Protein AF-A0A957VP86-F1 (afdb_monomer_lite)

Sequence (97 aa):
LQAGEARLAIHPNCGTNLAVTALLTTASAFVAAGASRRVVDRIPLTFMLALPALVLSRPLGLRVQQYTTLADVGDRWVADVFPVGGGAFHAHRVVFD

Structure (mmCIF, N/CA/C/O backbone):
data_AF-A0A957VP86-F1
#
_entry.id   AF-A0A957VP86-F1
#
loop_
_atom_site.group_PDB
_atom_site.id
_atom_site.type_symbol
_atom_site.label_atom_id
_atom_site.label_alt_id
_atom_site.label_comp_id
_atom_site.label_asym_id
_atom_site.label_entity_id
_atom_site.label_seq_id
_atom_site.pdbx_PDB_ins_code
_atom_site.Cartn_x
_atom_site.Cartn_y
_atom_site.Cartn_z
_atom_site.occupancy
_atom_site.B_iso_or_equiv
_at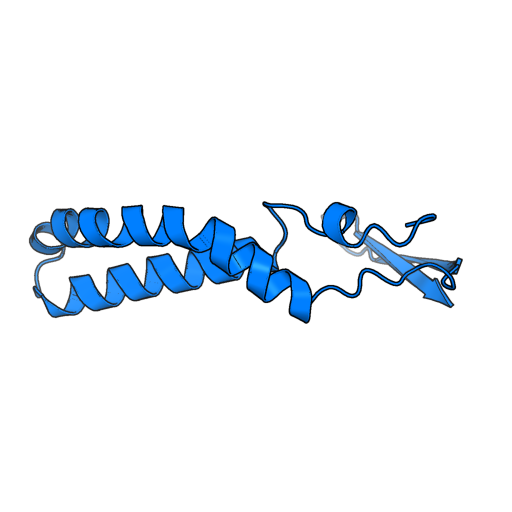om_site.auth_seq_id
_atom_site.auth_comp_id
_atom_site.auth_asym_id
_atom_site.auth_atom_id
_atom_site.pdbx_PDB_model_num
ATOM 1 N N . LEU A 1 1 ? 15.082 -11.359 -19.008 1.00 53.25 1 LEU A N 1
ATOM 2 C CA . LEU A 1 1 ? 14.335 -12.627 -18.837 1.00 53.25 1 LEU A CA 1
ATOM 3 C C . LEU A 1 1 ? 14.382 -13.372 -20.160 1.00 53.25 1 LEU A C 1
ATOM 5 O O . LEU A 1 1 ? 13.679 -12.984 -21.076 1.00 53.25 1 LEU A O 1
ATOM 9 N N . GLN A 1 2 ? 15.256 -14.368 -20.301 1.00 54.00 2 GLN A N 1
ATOM 10 C CA . GLN A 1 2 ? 15.562 -14.966 -21.613 1.00 54.00 2 GLN A CA 1
ATOM 11 C C . GLN A 1 2 ? 14.462 -15.901 -22.161 1.00 54.00 2 GLN A C 1
ATOM 13 O O . GLN A 1 2 ? 14.551 -16.317 -23.307 1.00 54.00 2 GLN A O 1
ATOM 18 N N . ALA A 1 3 ? 13.420 -16.209 -21.376 1.00 58.53 3 ALA A N 1
ATOM 19 C CA . ALA A 1 3 ? 12.369 -17.167 -21.746 1.00 58.53 3 ALA A CA 1
ATOM 20 C C . ALA A 1 3 ? 10.924 -16.640 -21.580 1.00 58.53 3 ALA A C 1
ATOM 22 O O . ALA A 1 3 ? 9.991 -17.428 -21.479 1.00 58.53 3 ALA A O 1
ATOM 23 N N . GLY A 1 4 ? 10.706 -15.319 -21.495 1.00 57.03 4 GLY A N 1
ATOM 24 C CA . GLY A 1 4 ? 9.348 -14.755 -21.353 1.00 57.03 4 GLY A CA 1
ATOM 25 C C . GLY A 1 4 ? 8.680 -14.991 -19.986 1.00 57.03 4 GLY A C 1
ATOM 26 O O . GLY A 1 4 ? 7.490 -14.732 -19.813 1.00 57.03 4 GLY A O 1
ATOM 27 N N . GLU A 1 5 ? 9.432 -15.454 -18.985 1.00 60.00 5 GLU A N 1
ATOM 28 C CA . GLU A 1 5 ? 8.923 -15.724 -17.639 1.00 60.00 5 GLU A CA 1
ATOM 29 C C . GLU A 1 5 ? 8.696 -14.441 -16.824 1.00 60.00 5 GLU A C 1
ATOM 31 O O . GLU A 1 5 ? 9.454 -14.093 -15.916 1.00 60.00 5 GLU A O 1
ATOM 36 N N . ALA A 1 6 ? 7.601 -13.739 -17.118 1.00 61.41 6 ALA A N 1
ATOM 37 C CA . ALA A 1 6 ? 7.217 -12.494 -16.451 1.00 61.41 6 ALA A CA 1
ATOM 38 C C . ALA A 1 6 ? 7.098 -12.608 -14.919 1.00 61.41 6 ALA A C 1
ATOM 40 O O . ALA A 1 6 ? 7.233 -11.618 -14.204 1.00 61.41 6 ALA A O 1
ATOM 41 N N . ARG A 1 7 ? 6.895 -13.822 -14.391 1.00 59.34 7 ARG A N 1
ATOM 42 C CA . ARG A 1 7 ? 6.777 -14.081 -12.951 1.00 59.34 7 ARG A CA 1
ATOM 43 C C . ARG A 1 7 ? 8.091 -13.884 -12.188 1.00 59.34 7 ARG A C 1
ATOM 45 O O . ARG A 1 7 ? 8.039 -13.567 -11.004 1.00 59.34 7 ARG A O 1
ATOM 52 N N . LEU A 1 8 ? 9.243 -14.011 -12.850 1.00 63.16 8 LEU A N 1
ATOM 53 C CA . LEU A 1 8 ? 10.563 -13.788 -12.243 1.00 63.16 8 LEU A CA 1
ATOM 54 C C . LEU A 1 8 ? 10.881 -12.297 -12.035 1.00 63.16 8 LEU A C 1
ATOM 56 O O . LEU A 1 8 ? 11.719 -11.969 -11.200 1.00 63.16 8 LEU A O 1
ATOM 60 N N . ALA A 1 9 ? 10.199 -11.389 -12.743 1.00 62.47 9 ALA A N 1
ATOM 61 C CA . ALA A 1 9 ? 10.332 -9.942 -12.533 1.00 62.47 9 ALA A CA 1
ATOM 62 C C . ALA A 1 9 ? 9.557 -9.431 -11.300 1.00 62.47 9 ALA A C 1
ATOM 64 O O . ALA A 1 9 ? 9.703 -8.272 -10.909 1.00 62.47 9 ALA A O 1
ATOM 65 N N . ILE A 1 10 ? 8.722 -10.272 -10.680 1.00 63.47 10 ILE A N 1
ATOM 66 C CA . ILE A 1 10 ? 7.820 -9.876 -9.597 1.00 63.47 10 ILE A CA 1
ATOM 67 C C . ILE A 1 10 ? 8.428 -10.298 -8.253 1.00 63.47 10 ILE A C 1
ATOM 69 O O . ILE A 1 10 ? 8.405 -11.470 -7.881 1.00 63.47 10 ILE A O 1
ATOM 73 N N . HIS A 1 11 ? 8.958 -9.329 -7.502 1.00 72.12 11 HIS A N 1
ATOM 74 C CA . HIS A 1 11 ? 9.568 -9.557 -6.187 1.00 72.12 11 HIS A CA 1
ATOM 75 C C . HIS A 1 11 ? 8.652 -9.084 -5.040 1.00 72.12 11 HIS A C 1
ATOM 77 O O . HIS A 1 11 ? 8.200 -7.936 -5.072 1.00 72.12 11 HIS A O 1
ATOM 83 N N . PRO A 1 12 ? 8.427 -9.888 -3.978 1.00 66.56 12 PRO A N 1
ATOM 84 C CA . PRO A 1 12 ? 7.481 -9.567 -2.902 1.00 66.56 12 PRO A CA 1
ATOM 85 C C . PRO A 1 12 ? 7.785 -8.257 -2.163 1.00 66.56 12 PRO A C 1
ATOM 87 O O . PRO A 1 12 ? 6.849 -7.577 -1.759 1.00 66.56 12 PRO A O 1
ATOM 90 N N . ASN A 1 13 ? 9.053 -7.846 -2.070 1.00 73.56 13 ASN A N 1
ATOM 91 C CA . ASN A 1 13 ? 9.461 -6.589 -1.423 1.00 73.56 13 ASN A CA 1
ATOM 92 C C . ASN A 1 13 ? 9.764 -5.445 -2.410 1.00 73.56 13 ASN A C 1
ATOM 94 O O . ASN A 1 13 ? 10.555 -4.558 -2.100 1.00 73.56 13 ASN A O 1
ATOM 98 N N . CYS A 1 14 ? 9.194 -5.455 -3.618 1.00 82.00 14 CYS A N 1
ATOM 99 C CA . CYS A 1 14 ? 9.295 -4.296 -4.506 1.00 82.00 14 CYS A CA 1
ATOM 100 C C . CYS A 1 14 ? 8.634 -3.057 -3.872 1.00 82.00 14 CYS A C 1
ATOM 102 O O . CYS A 1 14 ? 7.652 -3.181 -3.134 1.00 82.00 14 CYS A O 1
ATOM 104 N N . GLY A 1 15 ? 9.139 -1.860 -4.191 1.00 81.00 15 GLY A N 1
ATOM 105 C CA . GLY A 1 15 ? 8.611 -0.591 -3.677 1.00 81.00 15 GLY A CA 1
ATOM 106 C C . GLY A 1 15 ? 7.100 -0.436 -3.879 1.00 81.00 15 GLY A C 1
ATOM 107 O O . GLY A 1 15 ? 6.413 0.036 -2.978 1.00 81.00 15 GLY A O 1
ATOM 108 N N . THR A 1 16 ? 6.554 -0.937 -4.992 1.00 82.19 16 THR A N 1
ATOM 109 C CA . THR A 1 16 ? 5.105 -0.947 -5.257 1.00 82.19 16 THR A CA 1
ATOM 110 C C . THR A 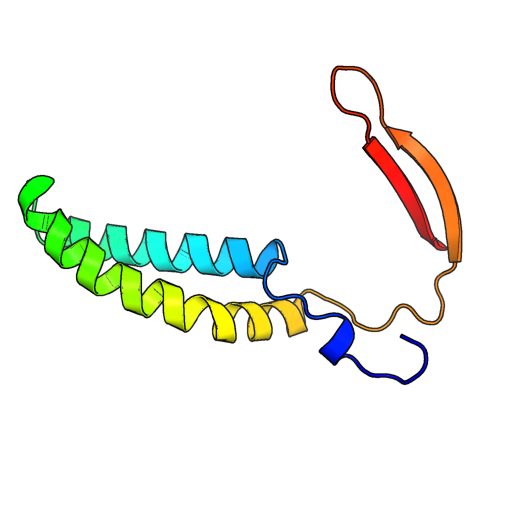1 16 ? 4.325 -1.783 -4.236 1.00 82.19 16 THR A C 1
ATOM 112 O O . THR A 1 16 ? 3.285 -1.349 -3.746 1.00 82.19 16 THR A O 1
ATOM 115 N N . ASN A 1 17 ? 4.841 -2.947 -3.836 1.00 84.94 17 ASN A N 1
ATOM 116 C CA . ASN A 1 17 ? 4.191 -3.805 -2.836 1.00 84.94 17 ASN A CA 1
ATOM 117 C C . ASN A 1 17 ? 4.250 -3.171 -1.442 1.00 84.94 17 ASN A C 1
ATOM 119 O O . ASN A 1 17 ? 3.296 -3.269 -0.663 1.00 84.94 17 ASN A O 1
ATOM 123 N N . LEU A 1 18 ? 5.351 -2.474 -1.144 1.00 85.94 18 LEU A N 1
ATOM 124 C CA . LEU A 1 18 ? 5.496 -1.704 0.086 1.00 85.94 18 LEU A CA 1
ATOM 125 C C . LEU A 1 18 ? 4.490 -0.543 0.128 1.00 85.94 18 LEU A C 1
ATOM 127 O O . LEU A 1 18 ? 3.819 -0.354 1.141 1.00 85.94 18 LEU A O 1
ATOM 131 N N . ALA A 1 19 ? 4.326 0.177 -0.986 1.00 89.31 19 ALA A N 1
ATOM 132 C CA . ALA A 1 19 ? 3.363 1.267 -1.116 1.00 89.31 19 ALA A CA 1
ATOM 133 C C . ALA A 1 19 ? 1.917 0.779 -0.933 1.00 89.31 19 ALA A C 1
ATOM 135 O O . ALA A 1 19 ? 1.167 1.362 -0.153 1.00 89.31 19 ALA A O 1
ATOM 136 N N . VAL A 1 20 ? 1.540 -0.336 -1.572 1.00 89.38 20 VAL A N 1
ATOM 137 C CA . VAL A 1 20 ? 0.215 -0.958 -1.388 1.00 89.38 20 VAL A CA 1
ATOM 138 C C . VAL A 1 20 ? -0.011 -1.352 0.074 1.00 89.38 20 VAL A C 1
ATOM 140 O O . VAL A 1 20 ? -1.083 -1.107 0.624 1.00 89.38 20 VAL A O 1
ATOM 143 N N . THR A 1 21 ? 1.009 -1.906 0.734 1.00 90.38 21 THR A N 1
ATOM 144 C CA . THR A 1 21 ? 0.939 -2.250 2.161 1.00 90.38 21 THR A CA 1
ATOM 145 C C . THR A 1 21 ? 0.723 -1.016 3.031 1.00 90.38 21 THR A C 1
ATOM 147 O O . THR A 1 21 ? -0.180 -1.022 3.864 1.00 90.38 21 THR A O 1
ATOM 150 N N . ALA A 1 22 ? 1.498 0.050 2.816 1.00 90.25 22 ALA A N 1
ATOM 151 C CA . ALA A 1 22 ? 1.372 1.299 3.561 1.00 90.25 22 ALA A CA 1
ATOM 152 C C . ALA A 1 22 ? -0.010 1.946 3.381 1.00 90.25 22 ALA A C 1
ATOM 154 O O . ALA A 1 22 ? -0.601 2.417 4.351 1.00 90.25 22 ALA A O 1
ATOM 155 N N . LEU A 1 23 ? -0.554 1.932 2.161 1.00 93.25 23 LEU A N 1
ATOM 156 C CA . LEU A 1 23 ? -1.887 2.464 1.876 1.00 93.25 23 LEU A CA 1
ATOM 157 C C . LEU A 1 23 ? -2.981 1.696 2.625 1.00 93.25 23 LEU A C 1
ATOM 159 O O . LEU A 1 23 ? -3.832 2.308 3.267 1.00 93.25 23 LEU A O 1
ATOM 163 N N . LEU A 1 24 ? -2.943 0.362 2.587 1.00 90.50 24 LEU A N 1
ATOM 164 C CA . LEU A 1 24 ? -3.959 -0.481 3.222 1.00 90.50 24 LEU A CA 1
ATOM 165 C C . LEU A 1 24 ? -3.916 -0.405 4.754 1.00 90.50 24 LEU A C 1
ATOM 167 O O . LEU A 1 24 ? -4.964 -0.320 5.403 1.00 90.50 24 LEU A O 1
ATOM 171 N N . THR A 1 25 ? -2.724 -0.399 5.353 1.00 91.25 25 THR A N 1
ATOM 172 C CA . THR A 1 25 ? -2.581 -0.261 6.811 1.00 91.25 25 THR A CA 1
ATOM 173 C C . THR A 1 25 ? -2.976 1.136 7.284 1.00 91.25 25 THR A C 1
ATOM 175 O O . THR A 1 25 ? -3.669 1.268 8.292 1.00 91.25 25 THR A O 1
ATOM 178 N N . THR A 1 26 ? -2.631 2.179 6.526 1.00 91.44 26 THR A N 1
ATOM 179 C CA . THR A 1 26 ? -3.034 3.558 6.833 1.00 91.44 26 THR A CA 1
ATOM 180 C C . THR A 1 26 ? -4.547 3.740 6.709 1.00 91.44 26 THR A C 1
ATOM 182 O O . THR A 1 26 ? -5.167 4.321 7.598 1.00 91.44 26 THR A O 1
ATOM 185 N N . ALA A 1 27 ? -5.178 3.187 5.667 1.00 91.62 27 ALA A N 1
ATOM 186 C CA . ALA A 1 27 ? -6.635 3.196 5.523 1.00 91.62 27 ALA A CA 1
ATOM 187 C C . ALA A 1 27 ? -7.328 2.496 6.705 1.00 91.62 27 ALA A C 1
ATOM 189 O O . ALA A 1 27 ? -8.292 3.017 7.261 1.00 91.62 27 ALA A O 1
ATOM 190 N N . SER A 1 28 ? -6.784 1.360 7.147 1.00 90.00 28 SER A N 1
ATOM 191 C CA . SER A 1 28 ? -7.271 0.633 8.327 1.00 90.00 28 SER A CA 1
ATOM 192 C C . SER A 1 28 ? -7.208 1.485 9.598 1.00 90.00 28 SER A C 1
ATOM 194 O O . SER A 1 28 ? -8.161 1.520 10.377 1.00 90.00 28 SER A O 1
ATOM 196 N N . ALA A 1 29 ? -6.113 2.227 9.784 1.00 89.38 29 ALA A N 1
ATOM 197 C CA . ALA A 1 29 ? -5.959 3.150 10.902 1.00 89.38 29 ALA A CA 1
ATOM 198 C C . ALA A 1 29 ? -6.941 4.332 10.831 1.00 89.38 29 ALA A C 1
ATOM 200 O O . ALA A 1 29 ? -7.490 4.723 11.860 1.00 89.38 29 ALA A O 1
ATOM 201 N N . PHE A 1 30 ? -7.216 4.872 9.638 1.00 89.38 30 PHE A N 1
ATO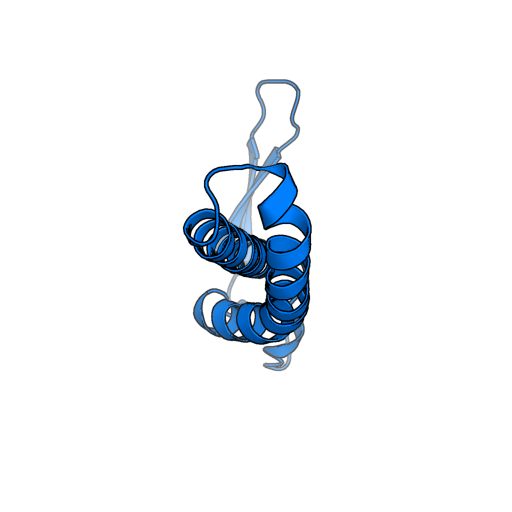M 202 C CA . PHE A 1 30 ? -8.221 5.926 9.456 1.00 89.38 30 PHE A CA 1
ATOM 203 C C . PHE A 1 30 ? -9.638 5.448 9.784 1.00 89.38 30 PHE A C 1
ATOM 205 O O . PHE A 1 30 ? -10.369 6.150 10.482 1.00 89.38 30 PHE A O 1
ATOM 212 N N . VAL A 1 31 ? -10.012 4.241 9.349 1.00 89.94 31 VAL A N 1
ATOM 213 C CA . VAL A 1 31 ? -11.311 3.642 9.695 1.00 89.94 31 VAL A CA 1
ATOM 214 C C . VAL A 1 31 ? -11.433 3.474 11.211 1.00 89.94 31 VAL A C 1
ATOM 216 O O . VAL A 1 31 ? -12.427 3.892 11.803 1.00 89.94 31 VAL A O 1
ATOM 219 N N . ALA A 1 32 ? -10.397 2.945 11.867 1.00 88.94 32 ALA A N 1
ATOM 220 C CA . ALA A 1 32 ? -10.392 2.795 13.320 1.00 88.94 32 ALA A CA 1
ATOM 221 C C . ALA A 1 32 ? -10.401 4.145 14.064 1.00 88.94 32 ALA A C 1
ATOM 223 O O . ALA A 1 32 ? -10.983 4.256 15.144 1.00 88.94 32 ALA A O 1
ATOM 224 N N . ALA A 1 33 ? -9.806 5.193 13.487 1.00 87.75 33 ALA A N 1
ATOM 225 C CA . ALA A 1 33 ? -9.838 6.544 14.041 1.00 87.75 33 ALA A CA 1
ATOM 226 C C . ALA A 1 33 ? -11.242 7.171 14.035 1.00 87.75 33 ALA A C 1
ATOM 228 O O . ALA A 1 33 ? -11.517 8.010 14.890 1.00 87.75 33 ALA A O 1
ATOM 229 N N . GLY A 1 34 ? -12.132 6.755 13.128 1.00 85.81 34 GLY A N 1
ATOM 230 C CA . GLY A 1 34 ? -13.529 7.199 13.107 1.00 85.81 34 GLY A CA 1
ATOM 231 C C . GLY A 1 34 ? -14.392 6.614 14.233 1.00 85.81 34 GLY A C 1
ATOM 232 O O . GLY A 1 34 ? -15.425 7.188 14.565 1.00 85.81 34 GLY A O 1
ATOM 233 N N . ALA A 1 35 ? -13.970 5.503 14.847 1.00 85.00 35 ALA A N 1
ATOM 234 C CA . ALA A 1 35 ? -14.762 4.788 15.849 1.00 85.00 35 ALA A CA 1
ATOM 235 C C . ALA A 1 35 ? -14.650 5.364 17.273 1.00 85.00 35 ALA A C 1
ATOM 237 O O . ALA A 1 35 ? -15.553 5.175 18.084 1.00 85.00 35 ALA A O 1
ATOM 238 N N . SER A 1 36 ? -13.557 6.061 17.604 1.00 84.31 36 SER A N 1
ATOM 239 C CA . SER A 1 36 ? -13.385 6.702 18.914 1.00 84.31 36 SER A CA 1
ATOM 240 C C . SER A 1 36 ? -12.430 7.892 18.851 1.00 84.31 36 SER A C 1
ATOM 242 O O . SER A 1 36 ? -11.431 7.881 18.132 1.00 84.31 36 SER A O 1
ATOM 244 N N . ARG A 1 37 ? -12.706 8.912 19.676 1.00 81.62 37 ARG A N 1
ATOM 245 C CA . ARG A 1 37 ? -11.824 10.078 19.861 1.00 81.62 37 ARG A CA 1
ATOM 246 C C . ARG A 1 37 ? -10.599 9.767 20.724 1.00 81.62 37 ARG A C 1
ATOM 248 O O . ARG A 1 37 ? -9.600 10.475 20.633 1.00 81.62 37 ARG A O 1
ATOM 255 N N . ARG A 1 38 ? -10.666 8.739 21.578 1.00 86.25 38 ARG A N 1
ATOM 256 C CA . ARG A 1 38 ? -9.557 8.349 22.458 1.00 86.25 38 ARG A CA 1
ATOM 257 C C . ARG A 1 38 ? -8.644 7.370 21.736 1.00 86.25 38 ARG A C 1
ATOM 259 O O . ARG A 1 38 ? -9.087 6.342 21.235 1.00 86.25 38 ARG A O 1
ATOM 266 N N . VAL A 1 39 ? -7.347 7.680 21.724 1.00 82.50 39 VAL A N 1
ATOM 267 C CA . VAL A 1 39 ? -6.340 6.874 21.018 1.00 82.50 39 VAL A CA 1
ATOM 268 C C . VAL A 1 39 ? -6.262 5.452 21.566 1.00 82.50 39 VAL A C 1
ATOM 270 O O . VAL A 1 39 ? -6.133 4.524 20.781 1.00 82.50 39 VAL A O 1
ATOM 273 N N . VAL A 1 40 ? -6.383 5.282 22.883 1.00 87.81 40 VAL A N 1
ATOM 274 C CA . VAL A 1 40 ? -6.277 3.975 23.551 1.00 87.81 40 VAL A CA 1
ATOM 275 C C . VAL A 1 40 ? -7.414 3.042 23.131 1.00 87.81 40 VAL A C 1
ATOM 277 O O . VAL A 1 40 ? -7.169 1.889 22.786 1.00 87.81 40 VAL A O 1
ATOM 280 N N . ASP A 1 41 ? -8.636 3.568 23.050 1.00 86.38 41 ASP A N 1
ATOM 281 C CA . ASP A 1 41 ? -9.840 2.788 22.743 1.00 86.38 41 ASP A CA 1
ATOM 282 C C . ASP A 1 41 ? -9.845 2.260 21.298 1.00 86.38 41 ASP A C 1
ATOM 284 O O . ASP A 1 41 ? -10.471 1.245 21.001 1.00 86.38 41 ASP A O 1
ATOM 288 N N . ARG A 1 42 ? -9.117 2.920 20.385 1.00 85.12 42 ARG A N 1
ATOM 289 C CA . ARG A 1 42 ? -9.007 2.506 18.976 1.00 85.12 42 ARG A CA 1
ATOM 290 C C . ARG A 1 42 ? -7.825 1.584 18.677 1.00 85.12 42 ARG A C 1
ATOM 292 O O . ARG A 1 42 ? -7.769 1.065 17.565 1.00 85.12 42 ARG A O 1
ATOM 299 N N . ILE A 1 43 ? -6.891 1.352 19.608 1.00 87.62 43 ILE A N 1
ATOM 300 C CA . ILE A 1 43 ? -5.750 0.436 19.385 1.00 87.62 43 ILE A CA 1
ATOM 301 C C . ILE A 1 43 ? -6.217 -0.989 19.034 1.00 87.62 43 ILE A C 1
ATOM 303 O O . ILE A 1 43 ? -5.749 -1.513 18.020 1.00 87.62 43 ILE A O 1
ATOM 307 N N . PRO A 1 44 ? -7.153 -1.614 19.782 1.00 90.12 44 PRO A N 1
ATOM 308 C CA . PRO A 1 44 ? -7.593 -2.981 19.496 1.00 90.12 44 PRO A CA 1
ATOM 309 C C . PRO A 1 44 ? -8.260 -3.080 18.124 1.00 90.12 44 PRO A C 1
ATOM 311 O O . PRO A 1 44 ? -7.965 -3.982 17.342 1.00 90.12 44 PRO A O 1
ATOM 314 N N . LEU A 1 45 ? -9.112 -2.099 17.808 1.00 89.00 45 LEU A N 1
ATOM 315 C CA . LEU A 1 45 ? -9.801 -2.013 16.525 1.00 89.00 45 LEU A CA 1
ATOM 316 C C . LEU A 1 45 ? -8.806 -1.806 15.375 1.00 89.00 45 LEU A C 1
ATOM 318 O O . LEU A 1 45 ? -8.883 -2.491 14.362 1.00 89.00 45 LEU A O 1
ATOM 322 N N . THR A 1 46 ? -7.821 -0.923 15.551 1.00 90.75 46 THR A N 1
ATOM 323 C CA . THR A 1 46 ? -6.767 -0.688 14.553 1.00 90.75 46 THR A CA 1
ATOM 324 C C . THR A 1 46 ? -5.987 -1.968 14.274 1.00 90.75 46 THR A C 1
ATOM 326 O O . THR A 1 46 ? -5.767 -2.293 13.113 1.00 90.75 46 THR A O 1
ATOM 329 N N . PHE A 1 47 ? -5.614 -2.729 15.306 1.00 90.44 47 PHE A N 1
ATOM 330 C CA . PHE A 1 47 ? -4.934 -4.017 15.138 1.00 90.44 47 PHE A CA 1
ATOM 331 C C . PHE A 1 47 ? -5.799 -5.041 14.394 1.00 90.44 47 PHE A C 1
ATOM 333 O O . PHE A 1 47 ? -5.318 -5.693 13.466 1.00 90.44 47 PHE A O 1
ATOM 340 N N . MET A 1 48 ? -7.079 -5.145 14.764 1.00 91.31 48 MET A N 1
ATOM 341 C CA . MET A 1 48 ? -8.043 -6.037 14.114 1.00 91.31 48 MET A CA 1
ATOM 342 C C . MET A 1 48 ? -8.223 -5.727 12.622 1.00 91.31 48 MET A C 1
ATOM 344 O O . MET A 1 48 ? -8.390 -6.657 11.840 1.00 91.31 48 MET A O 1
ATOM 348 N N . LEU A 1 49 ? -8.153 -4.454 12.210 1.00 89.38 49 LEU A N 1
ATOM 349 C CA . LEU A 1 49 ? -8.230 -4.069 10.794 1.00 89.38 49 LEU A CA 1
ATOM 350 C C . LEU A 1 49 ? -6.872 -4.138 10.072 1.00 89.38 49 LEU A C 1
ATOM 352 O O . LEU A 1 49 ? -6.810 -4.527 8.906 1.00 89.38 49 LEU A O 1
ATOM 356 N N . ALA A 1 50 ? -5.773 -3.787 10.740 1.00 90.06 50 ALA A N 1
ATOM 357 C CA . ALA A 1 50 ? -4.452 -3.725 10.118 1.00 90.06 50 ALA A CA 1
ATOM 358 C C . ALA A 1 50 ? -3.890 -5.113 9.778 1.00 90.06 50 ALA A C 1
ATOM 360 O O . ALA A 1 50 ? -3.231 -5.267 8.752 1.00 90.06 50 ALA A O 1
ATOM 361 N N . LEU A 1 51 ? -4.160 -6.132 10.600 1.00 90.25 51 LEU A N 1
ATOM 362 C CA . LEU A 1 51 ? -3.713 -7.506 10.345 1.00 90.25 51 LEU A CA 1
ATOM 363 C C . LEU A 1 51 ? -4.237 -8.079 9.014 1.00 90.25 51 LEU A C 1
ATOM 365 O O . LEU A 1 51 ? -3.413 -8.484 8.189 1.00 90.25 51 LEU A O 1
ATOM 369 N N . PRO A 1 52 ? -5.556 -8.096 8.737 1.00 88.06 52 PRO A N 1
ATOM 370 C CA . PRO A 1 52 ? -6.055 -8.568 7.450 1.00 88.06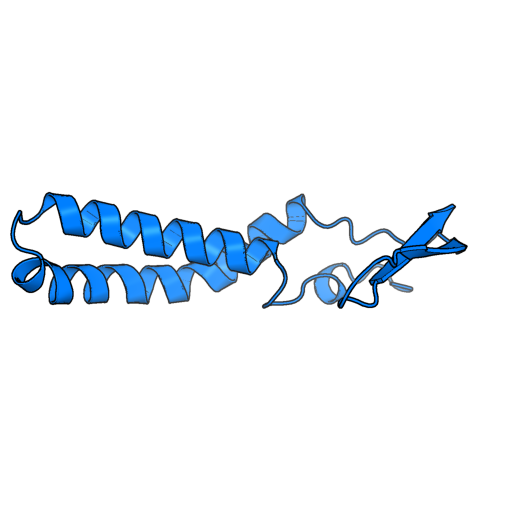 52 PRO A CA 1
ATOM 371 C C . PRO A 1 52 ? -5.592 -7.674 6.295 1.00 88.06 52 PRO A C 1
ATOM 373 O O . PRO A 1 52 ? -5.272 -8.197 5.231 1.00 88.06 52 PRO A O 1
ATOM 376 N N . ALA A 1 53 ? -5.466 -6.358 6.499 1.00 87.81 53 ALA A N 1
ATOM 377 C CA . ALA A 1 53 ? -4.903 -5.451 5.498 1.00 87.81 53 ALA A CA 1
ATOM 378 C C . ALA A 1 53 ? -3.460 -5.825 5.108 1.00 87.81 53 ALA A C 1
ATOM 380 O O . ALA A 1 53 ? -3.119 -5.806 3.927 1.00 87.81 53 ALA A O 1
ATOM 381 N N . LEU A 1 54 ? -2.634 -6.235 6.075 1.00 88.06 54 LEU A N 1
ATOM 382 C CA . LEU A 1 54 ? -1.258 -6.686 5.851 1.00 88.06 54 LEU A CA 1
ATOM 383 C C . LEU A 1 54 ? -1.191 -8.032 5.112 1.00 88.06 54 LEU A C 1
ATOM 385 O O . LEU A 1 54 ? -0.312 -8.261 4.284 1.00 88.06 54 LEU A O 1
ATOM 389 N N . VAL A 1 55 ? -2.123 -8.942 5.401 1.00 89.06 55 VAL A N 1
ATOM 390 C CA . VAL A 1 55 ? -2.215 -10.227 4.693 1.00 89.06 55 VAL A CA 1
ATOM 391 C C . VAL A 1 55 ? -2.679 -10.009 3.251 1.00 89.06 55 VAL A C 1
ATOM 393 O O . VAL A 1 55 ? -2.109 -10.588 2.326 1.00 89.0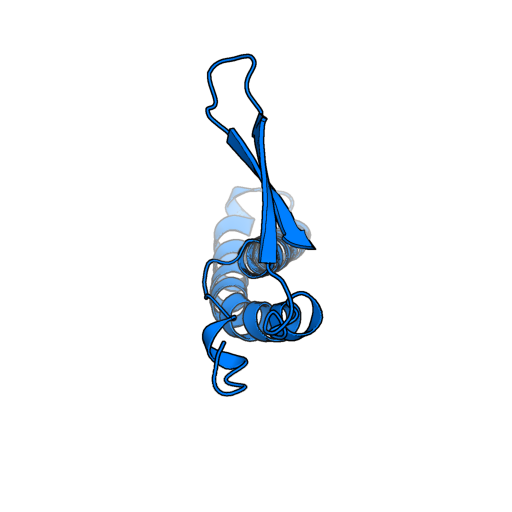6 55 VAL A O 1
ATOM 396 N N . LEU A 1 56 ? -3.672 -9.138 3.049 1.00 86.94 56 LEU A N 1
ATOM 397 C CA . LEU A 1 56 ? -4.225 -8.801 1.736 1.00 86.94 56 LEU A CA 1
ATOM 398 C C . LEU A 1 56 ? -3.274 -7.951 0.888 1.00 86.94 56 LEU A C 1
ATOM 400 O O . LEU A 1 56 ? -3.327 -8.031 -0.341 1.00 86.94 56 LEU A O 1
ATOM 404 N N . SER A 1 57 ? -2.373 -7.180 1.501 1.00 84.31 57 SER A N 1
ATOM 405 C CA . SER A 1 57 ? -1.434 -6.339 0.757 1.00 84.31 57 SER A CA 1
ATOM 406 C C . SER A 1 57 ? -0.462 -7.142 -0.098 1.00 84.31 57 SER A C 1
ATOM 408 O O . SER A 1 57 ? -0.065 -6.670 -1.158 1.00 84.31 57 SER A O 1
ATOM 410 N N . ARG A 1 58 ? -0.119 -8.372 0.304 1.00 81.94 58 ARG A N 1
ATOM 411 C CA . ARG A 1 58 ? 0.775 -9.250 -0.463 1.00 81.94 58 ARG A CA 1
ATOM 412 C C . ARG A 1 58 ? 0.206 -9.601 -1.847 1.00 81.94 58 ARG A C 1
ATOM 414 O O . ARG A 1 58 ? 0.834 -9.238 -2.839 1.00 81.94 58 ARG A O 1
ATOM 421 N N . PRO A 1 59 ? -0.962 -10.262 -1.979 1.00 83.12 59 PRO A N 1
ATOM 422 C CA . PRO A 1 59 ? -1.525 -10.577 -3.292 1.00 83.12 59 PRO A CA 1
ATOM 423 C C . PRO A 1 59 ? -1.967 -9.330 -4.071 1.00 83.12 59 PRO A C 1
ATOM 425 O O . PRO A 1 59 ? -1.906 -9.334 -5.301 1.00 83.12 59 PRO A O 1
ATOM 428 N N . LEU A 1 60 ? -2.399 -8.263 -3.387 1.00 82.62 60 LEU A N 1
ATOM 429 C CA . LEU A 1 60 ? -2.773 -7.006 -4.042 1.00 82.62 60 LEU A CA 1
ATOM 430 C C . LEU A 1 60 ? -1.556 -6.276 -4.611 1.00 82.62 60 LEU A C 1
ATOM 432 O O . LEU A 1 60 ? -1.602 -5.839 -5.756 1.00 82.62 60 LEU A O 1
ATOM 436 N N . GLY A 1 61 ? -0.457 -6.215 -3.859 1.00 81.94 61 GLY A N 1
ATOM 437 C CA . GLY A 1 61 ? 0.813 -5.658 -4.310 1.00 81.94 61 GLY A CA 1
ATOM 438 C C . GLY A 1 61 ? 1.294 -6.348 -5.579 1.00 81.94 61 GLY A C 1
ATOM 439 O O . GLY A 1 61 ? 1.513 -5.679 -6.582 1.00 81.94 61 GLY A O 1
ATOM 440 N N . LEU A 1 62 ? 1.331 -7.686 -5.582 1.00 81.81 62 LEU A N 1
ATOM 441 C CA . LEU A 1 62 ? 1.751 -8.459 -6.755 1.00 81.81 62 LEU A CA 1
ATOM 442 C C . LEU A 1 62 ? 0.877 -8.172 -7.987 1.00 81.81 62 LEU A C 1
ATOM 444 O O . LEU A 1 62 ? 1.410 -8.035 -9.085 1.00 81.81 62 LEU A O 1
ATOM 448 N N . ARG A 1 63 ? -0.448 -8.028 -7.821 1.00 82.94 63 ARG A N 1
ATOM 449 C CA . ARG A 1 63 ? -1.347 -7.636 -8.922 1.00 82.94 63 ARG A CA 1
ATOM 450 C C . ARG A 1 63 ? -1.076 -6.223 -9.424 1.00 82.94 63 ARG A C 1
ATOM 452 O O . ARG A 1 63 ? -1.069 -6.009 -10.626 1.00 82.94 63 ARG A O 1
ATOM 459 N N . VAL A 1 64 ? -0.856 -5.259 -8.532 1.00 82.38 64 VAL A N 1
ATOM 460 C CA . VAL A 1 64 ? -0.541 -3.876 -8.932 1.00 82.38 64 VAL A CA 1
ATOM 461 C C . VAL A 1 64 ? 0.823 -3.819 -9.627 1.00 82.38 64 VAL A C 1
ATOM 463 O O . VAL A 1 64 ? 0.977 -3.148 -10.647 1.00 82.38 64 VAL A O 1
ATOM 466 N N . GLN A 1 65 ? 1.799 -4.579 -9.127 1.00 80.25 65 GLN A N 1
ATOM 467 C CA . GLN A 1 65 ? 3.134 -4.673 -9.701 1.00 80.25 65 GLN A CA 1
ATOM 468 C C . GLN A 1 65 ? 3.107 -5.202 -11.141 1.00 80.25 65 GLN A C 1
ATOM 470 O O . GLN A 1 65 ? 3.871 -4.704 -11.959 1.00 80.25 65 GLN A O 1
ATOM 475 N N . GLN A 1 66 ? 2.191 -6.112 -11.492 1.00 78.25 66 GLN A N 1
ATOM 476 C CA . GLN A 1 66 ? 2.024 -6.578 -12.878 1.00 78.25 66 GLN A CA 1
ATOM 477 C C . GLN A 1 66 ? 1.702 -5.449 -13.870 1.00 78.25 66 GLN A C 1
ATOM 479 O O . GLN A 1 66 ? 2.079 -5.547 -15.031 1.00 78.25 66 GLN A O 1
ATOM 484 N N . TYR A 1 67 ? 1.041 -4.377 -13.425 1.00 77.31 67 TYR A N 1
ATOM 485 C CA . TYR A 1 67 ? 0.745 -3.216 -14.271 1.00 77.31 67 TYR A CA 1
ATOM 486 C C . TYR A 1 67 ? 1.852 -2.157 -14.251 1.00 77.31 67 TYR A C 1
ATOM 488 O O . TYR A 1 67 ? 1.938 -1.343 -15.162 1.00 77.31 67 TYR A O 1
ATOM 496 N N . THR A 1 68 ? 2.686 -2.138 -13.206 1.00 69.94 68 THR A N 1
ATOM 497 C CA . THR A 1 68 ? 3.763 -1.141 -13.049 1.00 69.94 68 THR A CA 1
ATOM 498 C C . THR A 1 68 ? 5.105 -1.642 -13.588 1.00 69.94 68 THR A C 1
ATOM 500 O O . THR A 1 68 ? 5.952 -0.848 -13.985 1.00 69.94 68 THR A O 1
ATOM 503 N N . THR A 1 69 ? 5.331 -2.956 -13.596 1.00 72.62 69 THR A N 1
ATOM 504 C CA . THR A 1 69 ? 6.594 -3.571 -14.009 1.00 72.62 69 THR A CA 1
ATOM 505 C C . THR A 1 69 ? 6.438 -4.212 -15.382 1.00 72.62 69 THR A C 1
ATOM 507 O O . THR A 1 69 ? 5.774 -5.236 -15.523 1.00 72.62 69 THR A O 1
ATOM 510 N N . LEU A 1 70 ? 7.108 -3.647 -16.390 1.00 64.56 70 LEU A N 1
ATOM 511 C CA . LEU A 1 70 ? 7.331 -4.356 -17.645 1.00 64.56 70 LEU A CA 1
ATOM 512 C C . LEU A 1 70 ? 8.342 -5.480 -17.396 1.00 64.56 70 LEU A C 1
ATOM 514 O O . LEU A 1 70 ? 9.479 -5.229 -17.003 1.00 64.56 70 LEU A O 1
ATOM 518 N N . ALA A 1 71 ? 7.930 -6.721 -17.645 1.00 62.66 71 ALA A N 1
ATOM 519 C CA . ALA A 1 71 ? 8.834 -7.871 -17.645 1.00 62.66 71 ALA A CA 1
ATOM 520 C C . ALA A 1 71 ? 9.729 -7.922 -18.898 1.00 62.66 71 ALA A C 1
ATOM 522 O O . ALA A 1 71 ? 10.681 -8.704 -18.947 1.00 62.66 71 ALA A O 1
ATOM 523 N N . ASP A 1 72 ? 9.418 -7.101 -19.902 1.00 62.66 72 ASP A N 1
ATOM 524 C CA . ASP A 1 72 ? 10.133 -7.083 -21.165 1.00 62.66 72 ASP A CA 1
ATOM 525 C C . ASP A 1 72 ? 11.331 -6.121 -21.126 1.00 62.66 72 ASP A C 1
ATOM 527 O O . ASP A 1 72 ? 11.220 -4.887 -21.161 1.00 62.66 72 ASP A O 1
ATOM 531 N N . VAL A 1 73 ? 12.497 -6.735 -20.969 1.00 66.69 73 VAL A N 1
ATOM 532 C CA . VAL A 1 73 ? 13.823 -6.106 -20.912 1.00 66.69 73 VAL A CA 1
ATOM 533 C C . VAL A 1 73 ? 14.789 -6.802 -21.879 1.00 66.69 73 VAL A C 1
ATOM 535 O O . VAL A 1 73 ? 15.996 -6.647 -21.740 1.00 66.69 73 VAL A O 1
ATOM 538 N N . GLY A 1 74 ? 14.274 -7.616 -22.814 1.00 66.00 74 GLY A N 1
ATOM 539 C CA . GLY A 1 74 ? 15.089 -8.445 -23.713 1.00 66.00 74 GLY A CA 1
ATOM 540 C C . GLY A 1 74 ? 16.007 -7.637 -24.630 1.00 66.00 74 GLY A C 1
ATOM 541 O O . GLY A 1 74 ? 17.154 -8.028 -24.824 1.00 66.00 74 GLY A O 1
ATOM 542 N N . ASP A 1 75 ? 15.533 -6.477 -25.079 1.00 67.38 75 ASP A N 1
ATOM 543 C CA . ASP A 1 75 ? 16.206 -5.643 -26.078 1.00 67.38 75 ASP A CA 1
ATOM 544 C C . ASP A 1 75 ? 16.766 -4.348 -25.473 1.00 67.38 75 ASP A C 1
ATOM 546 O O . ASP A 1 75 ? 16.659 -3.287 -26.076 1.00 67.38 75 ASP A O 1
ATOM 550 N N . ARG A 1 76 ? 17.304 -4.407 -24.247 1.00 69.62 76 ARG A N 1
ATOM 551 C CA . ARG A 1 76 ? 17.940 -3.248 -23.601 1.00 69.62 76 ARG A CA 1
ATOM 552 C C . ARG A 1 76 ? 19.368 -3.560 -23.184 1.00 69.62 76 ARG A C 1
ATOM 554 O O . ARG A 1 76 ? 19.589 -4.504 -22.421 1.00 69.62 76 ARG A O 1
ATOM 561 N N . TRP A 1 77 ? 20.330 -2.754 -23.619 1.00 78.81 77 TRP A N 1
ATOM 562 C CA . TRP A 1 77 ? 21.729 -2.853 -23.184 1.00 78.81 77 TRP A CA 1
ATOM 563 C C . TRP A 1 77 ? 22.115 -1.656 -22.322 1.00 78.81 77 TRP A C 1
ATOM 565 O O . TRP A 1 77 ? 21.534 -0.583 -22.428 1.00 78.81 77 TRP A O 1
ATOM 575 N N . VAL A 1 78 ? 23.086 -1.834 -21.421 1.00 83.06 78 VAL A N 1
ATOM 576 C CA . VAL A 1 78 ? 23.610 -0.716 -20.623 1.00 83.06 78 VAL A CA 1
ATOM 577 C C . VAL A 1 78 ? 24.399 0.200 -21.554 1.00 83.06 78 VAL A C 1
ATOM 579 O O . VAL A 1 78 ? 25.440 -0.203 -22.066 1.00 83.06 78 VAL A O 1
ATOM 582 N N . ALA A 1 79 ? 23.897 1.412 -21.763 1.00 86.25 79 ALA A N 1
ATOM 583 C CA . ALA A 1 79 ? 24.549 2.435 -22.569 1.00 86.25 79 ALA A CA 1
ATOM 584 C C 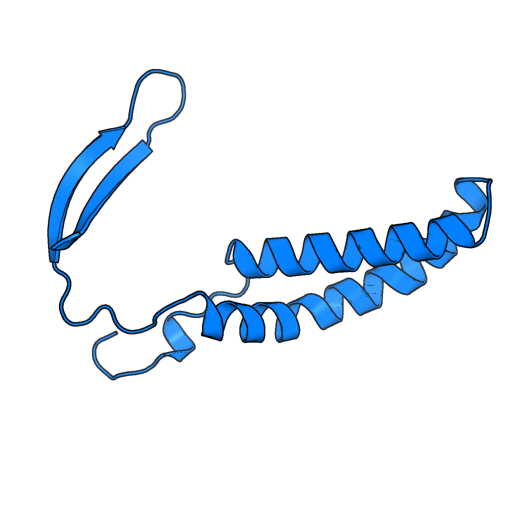. ALA A 1 79 ? 25.664 3.128 -21.778 1.00 86.25 79 ALA A C 1
ATOM 586 O O . ALA A 1 79 ? 26.758 3.336 -22.295 1.00 86.25 79 ALA A O 1
ATOM 587 N N . ASP A 1 80 ? 25.399 3.467 -20.512 1.00 83.81 80 ASP A N 1
ATOM 588 C CA . ASP A 1 80 ? 26.359 4.193 -19.679 1.00 83.81 80 ASP A CA 1
ATOM 589 C C . ASP A 1 80 ? 26.051 4.059 -18.175 1.00 83.81 80 ASP A C 1
ATOM 591 O O . ASP A 1 80 ? 24.917 3.769 -17.776 1.00 83.81 80 ASP A O 1
ATOM 595 N N . VAL A 1 81 ? 27.052 4.292 -17.321 1.00 86.69 81 VAL A N 1
ATOM 596 C CA . VAL A 1 81 ? 26.918 4.273 -15.854 1.00 86.69 81 VAL A CA 1
ATOM 597 C C . VAL A 1 81 ? 27.559 5.519 -15.257 1.00 86.69 81 VAL A C 1
ATOM 599 O O . VAL A 1 81 ? 28.777 5.628 -15.139 1.00 86.69 81 VAL A O 1
ATOM 602 N N . PHE A 1 82 ? 26.723 6.436 -14.779 1.00 84.31 82 PHE A N 1
ATOM 603 C CA . PHE A 1 82 ? 27.180 7.673 -14.156 1.00 84.31 82 PHE A CA 1
ATOM 604 C C . PHE A 1 82 ? 27.208 7.532 -12.632 1.00 84.31 82 PHE A C 1
ATOM 606 O O . PHE A 1 82 ? 26.196 7.140 -12.038 1.00 84.31 82 PHE A O 1
ATOM 613 N N . PRO A 1 83 ? 28.313 7.883 -11.954 1.00 80.69 83 PRO A N 1
ATOM 614 C CA . PRO A 1 83 ? 28.278 8.070 -10.512 1.00 80.69 83 PRO A CA 1
ATOM 615 C C . PRO A 1 83 ? 27.353 9.248 -10.183 1.00 80.69 83 PRO A C 1
ATOM 617 O O . PRO A 1 83 ? 27.525 10.360 -10.677 1.00 80.69 83 PRO A O 1
ATOM 620 N N . VAL A 1 84 ? 26.353 8.999 -9.343 1.00 80.94 84 VAL A N 1
ATOM 621 C CA . VAL A 1 84 ? 25.466 10.021 -8.783 1.00 80.94 84 VAL A CA 1
ATOM 622 C C . VAL A 1 84 ? 25.934 10.245 -7.352 1.00 80.94 84 VAL A C 1
ATOM 624 O O . VAL A 1 84 ? 25.513 9.548 -6.432 1.00 80.94 84 VAL A O 1
ATOM 627 N N . GLY A 1 85 ? 26.886 11.161 -7.170 1.00 65.25 85 GLY A N 1
ATOM 628 C CA . GLY A 1 85 ? 27.562 11.324 -5.887 1.00 65.25 85 GLY A CA 1
ATOM 629 C C . GLY A 1 85 ? 27.999 12.751 -5.590 1.00 65.25 85 GLY A C 1
ATOM 630 O O . GLY A 1 85 ? 28.855 13.305 -6.270 1.00 65.25 85 GLY A O 1
ATOM 631 N N . GLY A 1 86 ? 27.434 13.280 -4.505 1.00 59.66 86 GLY A N 1
ATOM 632 C CA . GLY A 1 86 ? 27.865 14.461 -3.762 1.00 59.66 86 GLY A CA 1
ATOM 633 C C . GLY A 1 86 ? 27.264 14.387 -2.353 1.00 59.66 86 GLY A C 1
ATOM 634 O O . GLY A 1 86 ? 26.164 14.881 -2.133 1.00 59.66 86 GLY A O 1
ATOM 635 N N . GLY A 1 87 ? 27.937 13.694 -1.424 1.00 69.62 87 GLY A N 1
ATOM 636 C CA . GLY A 1 87 ? 27.486 13.477 -0.037 1.00 69.62 87 GLY A CA 1
ATOM 637 C C . GLY A 1 87 ? 27.548 12.010 0.424 1.00 69.62 87 GLY A C 1
ATOM 638 O O . GLY A 1 87 ? 28.082 11.161 -0.278 1.00 69.62 87 GLY A O 1
ATOM 639 N N . ALA A 1 88 ? 26.984 11.705 1.602 1.00 75.44 88 ALA A N 1
ATOM 640 C CA . ALA A 1 88 ? 27.089 10.414 2.313 1.00 75.44 88 ALA A CA 1
ATOM 641 C C . ALA A 1 88 ? 26.435 9.182 1.634 1.00 75.44 88 ALA A C 1
ATOM 643 O O . ALA A 1 88 ? 26.403 8.105 2.226 1.00 75.44 88 ALA A O 1
ATOM 644 N N . PHE A 1 89 ? 25.907 9.316 0.416 1.00 67.31 89 PHE A N 1
ATOM 645 C CA . PHE A 1 89 ? 25.285 8.225 -0.335 1.00 67.31 89 PHE A CA 1
ATOM 646 C C . PHE A 1 89 ? 26.066 7.961 -1.624 1.00 67.31 89 PHE A C 1
ATOM 648 O O . PHE A 1 89 ? 26.219 8.853 -2.457 1.00 67.31 89 PHE A O 1
ATOM 655 N N . HIS A 1 90 ? 26.519 6.719 -1.806 1.00 72.19 90 HIS A N 1
ATOM 656 C CA . HIS A 1 90 ? 27.047 6.238 -3.081 1.00 72.19 90 HIS A CA 1
ATOM 657 C C . HIS A 1 90 ? 25.887 5.716 -3.933 1.00 72.19 90 HIS A C 1
ATOM 659 O O . HIS A 1 90 ? 25.351 4.643 -3.658 1.00 72.19 90 HIS A O 1
ATOM 665 N N . ALA A 1 91 ? 25.488 6.476 -4.953 1.00 82.69 91 ALA A N 1
ATOM 666 C CA . ALA A 1 91 ? 24.502 6.047 -5.938 1.00 82.69 91 ALA A CA 1
ATOM 667 C C . ALA A 1 91 ? 25.124 6.014 -7.342 1.00 82.69 91 ALA A C 1
ATOM 669 O O . ALA A 1 91 ? 26.024 6.786 -7.664 1.00 82.69 91 ALA A O 1
ATOM 670 N N . HIS A 1 92 ? 24.630 5.117 -8.193 1.00 83.62 92 HIS A N 1
ATOM 671 C CA . HIS A 1 92 ? 24.997 5.036 -9.605 1.00 83.62 92 HIS A CA 1
ATOM 672 C C . HIS A 1 92 ? 23.724 5.067 -10.447 1.00 83.62 92 HIS A C 1
ATOM 674 O O . HIS A 1 92 ? 22.760 4.361 -10.149 1.00 83.62 92 HIS A O 1
ATOM 680 N N . ARG A 1 93 ? 23.715 5.886 -11.499 1.00 83.56 93 ARG A N 1
ATOM 681 C CA . ARG A 1 93 ? 22.644 5.929 -12.493 1.00 83.56 93 ARG A CA 1
ATOM 682 C C . ARG A 1 93 ? 23.094 5.146 -13.714 1.00 83.56 93 ARG A C 1
ATOM 684 O O . ARG A 1 93 ? 24.035 5.547 -14.389 1.00 83.56 93 ARG A O 1
ATOM 691 N N . VAL A 1 94 ? 22.389 4.056 -13.983 1.00 83.44 94 VAL A N 1
ATOM 692 C CA . VAL A 1 94 ? 22.579 3.219 -15.168 1.00 83.44 94 VAL A CA 1
ATOM 693 C C . VAL A 1 94 ? 21.595 3.678 -16.239 1.00 83.44 94 VAL A C 1
ATOM 695 O O . VAL A 1 94 ? 20.400 3.807 -15.964 1.00 83.44 94 VAL A O 1
ATOM 698 N N . VAL A 1 95 ? 22.098 3.970 -17.434 1.00 84.25 95 VAL A N 1
ATOM 699 C CA . VAL A 1 95 ? 21.298 4.297 -18.617 1.00 84.25 95 VAL A CA 1
ATOM 700 C C . VAL A 1 95 ? 21.260 3.069 -19.516 1.00 84.25 95 VAL A C 1
ATOM 702 O O . VAL A 1 95 ? 22.269 2.382 -19.664 1.00 84.25 95 VAL A O 1
ATOM 705 N N . PHE A 1 96 ? 20.093 2.794 -20.091 1.00 79.38 96 PHE A N 1
ATOM 706 C CA . PHE A 1 96 ? 19.888 1.704 -21.036 1.00 79.38 96 PHE A CA 1
ATOM 707 C C . PHE A 1 96 ? 19.485 2.284 -22.396 1.00 79.38 96 PHE A C 1
ATOM 709 O O . PHE A 1 96 ? 18.701 3.236 -22.410 1.00 79.38 96 PHE A O 1
ATOM 716 N N . ASP A 1 97 ? 20.018 1.717 -23.475 1.00 73.00 97 ASP A N 1
ATOM 717 C CA . ASP A 1 97 ? 19.597 1.931 -24.872 1.00 73.00 97 ASP A CA 1
ATOM 718 C C . ASP A 1 97 ? 18.703 0.767 -25.326 1.00 73.00 97 ASP A C 1
ATOM 720 O O . ASP A 1 97 ? 18.934 -0.370 -24.835 1.00 73.00 97 ASP A O 1
#

Secondary structure (DSSP, 8-state):
-TT--GGGG--TT-HHHHHHHHHHHHHHHHHHHHH-SSHHHHHHHHHHHHHHHHHHHHHHHHHHHHHH-----TT--EEEEEEE-SSS--EEEEEE-

pLDDT: mean 79.69, std 10.52, range [53.25, 93.25]

Foldseek 3Di:
DVPPPLVVQQDQPPPLLVVQLVVQLVVLLVVLCVVDVDPVVSPVSSVVRSVVSNVVSRVVSSVVCSVVDDSDPPPKDFPDKAFPDDDDDTDIDTDID

Radius of gyration: 19.72 Å; chains: 1; bounding box: 43×32×50 Å